Protein AF-A0A8S3K4E0-F1 (afdb_monomer_lite)

Structure (mmCIF, N/CA/C/O backbone):
data_AF-A0A8S3K4E0-F1
#
_entry.id   AF-A0A8S3K4E0-F1
#
loop_
_atom_site.group_PDB
_atom_site.id
_atom_site.type_symbol
_atom_site.label_atom_id
_atom_site.label_alt_id
_atom_site.label_comp_id
_atom_site.label_asym_id
_atom_site.label_entity_id
_atom_site.label_seq_id
_atom_site.pdbx_PDB_ins_code
_atom_site.Cartn_x
_atom_site.Cartn_y
_atom_site.Cartn_z
_atom_site.occupancy
_atom_site.B_iso_or_equiv
_atom_site.auth_seq_id
_atom_site.auth_comp_id
_atom_site.auth_asym_id
_atom_site.auth_atom_id
_atom_site.pdbx_PDB_model_num
ATOM 1 N N . MET A 1 1 ? 3.619 20.792 3.212 1.00 40.34 1 MET A N 1
ATOM 2 C CA . MET A 1 1 ? 4.873 20.096 2.850 1.00 40.34 1 MET A CA 1
ATOM 3 C C . MET A 1 1 ? 4.849 19.884 1.346 1.00 40.34 1 MET A C 1
ATOM 5 O O . MET A 1 1 ? 3.993 19.140 0.886 1.00 40.34 1 MET A O 1
ATOM 9 N N . ASP A 1 2 ? 5.724 20.551 0.594 1.00 48.03 2 ASP A N 1
ATOM 10 C CA . ASP A 1 2 ? 5.886 20.291 -0.843 1.00 48.03 2 ASP A CA 1
ATOM 11 C C . ASP A 1 2 ? 6.733 19.032 -1.032 1.00 48.03 2 ASP A C 1
ATOM 13 O O . ASP A 1 2 ? 7.947 19.041 -0.819 1.00 48.03 2 ASP A O 1
ATOM 17 N N . VAL A 1 3 ? 6.093 17.920 -1.397 1.00 54.16 3 VAL A N 1
ATOM 18 C CA . VAL A 1 3 ? 6.805 16.688 -1.754 1.00 54.16 3 VAL A CA 1
ATOM 19 C C . VAL A 1 3 ? 7.380 16.873 -3.155 1.00 54.16 3 VAL A C 1
ATOM 21 O O . VAL A 1 3 ? 6.662 16.784 -4.148 1.00 54.16 3 VAL A O 1
ATOM 24 N N . LYS A 1 4 ? 8.685 17.145 -3.242 1.00 60.12 4 LYS A N 1
ATOM 25 C CA . LYS A 1 4 ? 9.412 17.187 -4.516 1.00 60.12 4 LYS A CA 1
ATOM 26 C C . LYS A 1 4 ? 10.050 15.828 -4.793 1.00 60.12 4 LYS A C 1
ATOM 28 O O . LYS A 1 4 ? 10.871 15.350 -4.011 1.00 60.12 4 LYS A O 1
ATOM 33 N N . PHE A 1 5 ? 9.696 15.219 -5.921 1.00 64.62 5 PHE A N 1
ATOM 34 C CA . PHE A 1 5 ? 10.365 14.025 -6.438 1.00 64.62 5 PHE A CA 1
ATOM 35 C C . PHE A 1 5 ? 11.600 14.459 -7.226 1.00 64.62 5 PHE A C 1
ATOM 37 O O . PHE A 1 5 ? 11.521 14.754 -8.411 1.00 64.62 5 PHE A O 1
ATOM 44 N N . ILE A 1 6 ? 12.736 14.561 -6.538 1.00 72.38 6 ILE A N 1
ATOM 45 C CA . ILE A 1 6 ? 14.003 15.047 -7.120 1.00 72.38 6 ILE A CA 1
ATOM 46 C C . ILE A 1 6 ? 14.868 13.886 -7.652 1.00 72.38 6 ILE A C 1
ATOM 48 O O . ILE A 1 6 ? 15.978 14.097 -8.125 1.00 72.38 6 ILE A O 1
ATOM 52 N N . TYR A 1 7 ? 14.377 12.646 -7.563 1.00 74.44 7 TYR A N 1
ATOM 53 C CA . TYR A 1 7 ? 15.123 11.443 -7.926 1.00 74.44 7 TYR A CA 1
ATOM 54 C C . TYR A 1 7 ? 14.515 10.778 -9.156 1.00 74.44 7 TYR A C 1
ATOM 56 O O . TYR A 1 7 ? 13.314 10.509 -9.194 1.00 74.44 7 TYR A O 1
ATOM 64 N N . SER A 1 8 ? 15.361 10.499 -10.147 1.00 80.62 8 SER A N 1
ATOM 65 C CA . SER A 1 8 ? 14.972 9.749 -11.340 1.00 80.62 8 SER A CA 1
ATOM 66 C C . SER A 1 8 ? 14.643 8.301 -10.980 1.00 80.62 8 SER A C 1
ATOM 68 O O . SER A 1 8 ? 15.314 7.690 -10.149 1.00 80.62 8 SER A O 1
ATOM 70 N N . ILE A 1 9 ? 13.643 7.725 -11.651 1.00 80.00 9 ILE A N 1
ATOM 71 C CA . ILE A 1 9 ? 13.347 6.288 -11.554 1.00 80.00 9 ILE A CA 1
ATOM 72 C C . ILE A 1 9 ? 14.494 5.429 -12.106 1.00 80.00 9 ILE A C 1
ATOM 74 O O . ILE A 1 9 ? 14.661 4.284 -11.703 1.00 80.00 9 ILE A O 1
ATOM 78 N N . GLN A 1 10 ? 15.330 5.993 -12.984 1.00 85.12 10 GLN A N 1
ATOM 79 C CA . GLN A 1 10 ? 16.503 5.308 -13.530 1.00 85.12 10 GLN A CA 1
ATOM 80 C C . GLN A 1 10 ? 17.569 5.033 -12.458 1.00 85.12 10 GLN A C 1
ATOM 82 O O . GLN A 1 10 ? 18.336 4.090 -12.606 1.00 85.12 10 GLN A O 1
ATOM 87 N N . SER A 1 11 ? 17.592 5.805 -11.364 1.00 86.25 11 SER A N 1
ATOM 88 C CA . SER A 1 11 ? 18.509 5.605 -10.233 1.00 86.25 11 SER A CA 1
ATOM 89 C C . SER A 1 11 ? 17.858 4.876 -9.055 1.00 86.25 11 SER A C 1
ATOM 91 O O . SER A 1 11 ? 18.268 5.053 -7.910 1.00 86.25 11 SER A O 1
ATOM 93 N N . ILE A 1 12 ? 16.835 4.046 -9.304 1.00 82.94 12 ILE A N 1
ATOM 94 C CA . ILE A 1 12 ? 16.102 3.329 -8.244 1.00 82.94 12 ILE A CA 1
ATOM 95 C C . ILE A 1 12 ? 17.007 2.469 -7.350 1.00 82.94 12 ILE A C 1
ATOM 97 O O . ILE A 1 12 ? 16.709 2.289 -6.173 1.00 82.94 12 ILE A O 1
ATOM 101 N N . GLN A 1 13 ? 18.132 1.980 -7.877 1.00 85.19 13 GLN A N 1
ATOM 102 C CA . GLN A 1 13 ? 19.111 1.202 -7.111 1.00 85.19 13 GLN A CA 1
ATOM 103 C C . GLN A 1 13 ? 19.777 2.026 -5.994 1.00 85.19 13 GLN A C 1
ATOM 105 O O . GLN A 1 13 ? 20.139 1.473 -4.959 1.00 85.19 13 GLN A O 1
ATOM 110 N N . ASP A 1 14 ? 19.849 3.349 -6.151 1.00 87.19 14 ASP A N 1
ATOM 111 C CA . ASP A 1 14 ? 20.428 4.276 -5.171 1.00 87.19 14 ASP A CA 1
ATOM 112 C C . ASP A 1 14 ? 19.379 4.827 -4.188 1.00 87.19 14 ASP A C 1
ATOM 114 O O . ASP A 1 14 ? 19.669 5.648 -3.303 1.00 87.19 14 ASP A O 1
ATOM 118 N N . TRP A 1 15 ? 18.113 4.427 -4.338 1.00 82.88 15 TRP A N 1
ATOM 119 C CA . TRP A 1 15 ? 17.035 4.966 -3.528 1.00 82.88 15 TRP A CA 1
ATOM 120 C C . TRP A 1 15 ? 17.092 4.433 -2.098 1.00 82.88 15 TRP A C 1
ATOM 122 O O . TRP A 1 15 ? 16.814 3.273 -1.808 1.00 82.88 15 TRP A O 1
ATOM 132 N N . LYS A 1 16 ? 17.321 5.343 -1.147 1.00 83.88 16 LYS A N 1
ATOM 133 C CA . LYS A 1 16 ? 17.021 5.087 0.272 1.00 83.88 16 LYS A CA 1
ATOM 134 C C . LYS A 1 16 ? 15.545 4.708 0.462 1.00 83.88 16 LYS A C 1
ATOM 136 O O . LYS A 1 16 ? 14.675 5.221 -0.244 1.00 83.88 16 LYS A O 1
ATOM 141 N N . ALA A 1 17 ? 15.250 3.929 1.506 1.00 76.75 17 ALA A N 1
ATOM 142 C CA . ALA A 1 17 ? 13.902 3.445 1.836 1.00 76.75 17 ALA A CA 1
ATOM 143 C C . ALA A 1 17 ? 12.811 4.537 1.822 1.00 76.75 17 ALA A C 1
ATOM 145 O O . ALA A 1 17 ? 11.695 4.301 1.364 1.00 76.75 17 ALA A O 1
ATOM 146 N N . LYS A 1 18 ? 13.136 5.766 2.254 1.00 79.69 18 LYS A N 1
ATOM 147 C CA . LYS A 1 18 ? 12.202 6.905 2.211 1.00 79.69 18 LYS A CA 1
ATOM 148 C C . LYS A 1 18 ? 11.753 7.275 0.789 1.00 79.69 18 LYS A C 1
ATOM 150 O O . LYS A 1 18 ? 10.595 7.627 0.601 1.00 79.69 18 LYS A O 1
ATOM 155 N N . HIS A 1 19 ? 12.644 7.191 -0.202 1.00 80.38 19 HIS A N 1
ATOM 156 C CA . HIS A 1 19 ? 12.336 7.536 -1.593 1.00 80.38 19 HIS A CA 1
ATOM 157 C C . HIS A 1 19 ? 11.438 6.469 -2.217 1.00 80.38 19 HIS A C 1
ATOM 159 O O . HIS A 1 19 ? 10.412 6.804 -2.802 1.00 80.38 19 HIS A O 1
ATOM 165 N N . VAL A 1 20 ? 11.764 5.192 -1.979 1.00 79.62 20 VAL A N 1
ATOM 166 C CA . VAL A 1 20 ? 10.935 4.048 -2.387 1.00 79.62 20 VAL A CA 1
ATOM 167 C C . VAL A 1 20 ? 9.529 4.173 -1.800 1.00 79.62 20 VAL A C 1
ATOM 169 O O . VAL A 1 20 ? 8.541 4.055 -2.519 1.00 79.62 20 VAL A O 1
ATOM 172 N N . ARG A 1 21 ? 9.420 4.500 -0.507 1.00 78.06 21 ARG A N 1
ATOM 173 C CA . ARG A 1 21 ? 8.128 4.677 0.164 1.00 78.06 21 ARG A CA 1
ATOM 174 C C . ARG A 1 21 ? 7.311 5.822 -0.437 1.00 78.06 21 ARG A C 1
ATOM 176 O O . ARG A 1 21 ? 6.125 5.644 -0.697 1.00 78.06 21 ARG A O 1
ATOM 183 N N . LEU A 1 22 ? 7.929 6.980 -0.682 1.00 79.06 22 LEU A N 1
ATOM 184 C CA . LEU A 1 22 ? 7.249 8.115 -1.312 1.00 79.06 22 LEU A CA 1
ATOM 185 C C . LEU A 1 22 ? 6.762 7.767 -2.720 1.00 79.06 22 LEU A C 1
ATOM 187 O O . LEU A 1 22 ? 5.616 8.076 -3.043 1.00 79.06 22 LEU A O 1
ATOM 191 N N . PHE A 1 23 ? 7.591 7.089 -3.516 1.00 83.44 23 PHE A N 1
ATOM 192 C CA . PHE A 1 23 ? 7.216 6.617 -4.844 1.00 83.44 23 PHE A CA 1
ATOM 193 C C . PHE A 1 23 ? 6.021 5.661 -4.787 1.00 83.44 23 PHE A C 1
ATOM 195 O O . PHE A 1 23 ? 5.013 5.925 -5.437 1.00 83.44 23 PHE A O 1
ATOM 202 N N . ILE A 1 24 ? 6.088 4.608 -3.965 1.00 82.19 24 ILE A N 1
ATOM 203 C CA . ILE A 1 24 ? 5.010 3.616 -3.828 1.00 82.19 24 ILE A CA 1
ATOM 204 C C . ILE A 1 24 ? 3.689 4.288 -3.435 1.00 82.19 24 ILE A C 1
ATOM 206 O O . ILE A 1 24 ? 2.648 4.003 -4.020 1.00 82.19 24 ILE A O 1
ATOM 210 N N . LEU A 1 25 ? 3.724 5.206 -2.468 1.00 79.81 25 LEU A N 1
ATOM 211 C CA . LEU A 1 25 ? 2.507 5.799 -1.914 1.00 79.81 25 LEU A CA 1
ATOM 212 C C . LEU A 1 25 ? 1.873 6.882 -2.796 1.00 79.81 25 LEU A C 1
ATOM 214 O O . LEU A 1 25 ? 0.665 7.082 -2.704 1.00 79.81 25 LEU A O 1
ATOM 218 N N . HIS A 1 26 ? 2.655 7.587 -3.620 1.00 78.94 26 HIS A N 1
ATOM 219 C CA . HIS A 1 26 ? 2.168 8.773 -4.342 1.00 78.94 26 HIS A CA 1
ATOM 220 C C . HIS A 1 26 ? 2.194 8.634 -5.864 1.00 78.94 26 HIS A C 1
ATOM 222 O O . HIS A 1 26 ? 1.382 9.264 -6.536 1.00 78.94 26 HIS A O 1
ATOM 228 N N . LEU A 1 27 ? 3.117 7.841 -6.413 1.00 82.56 27 LEU A N 1
ATOM 229 C CA . LEU A 1 27 ? 3.333 7.731 -7.859 1.00 82.56 27 LEU A CA 1
ATOM 230 C C . LEU A 1 27 ? 3.039 6.332 -8.394 1.00 82.56 27 LEU A C 1
ATOM 232 O O . LEU A 1 27 ? 2.547 6.203 -9.509 1.00 82.56 27 LEU A O 1
ATOM 236 N N . ALA A 1 28 ? 3.292 5.281 -7.614 1.00 84.94 28 ALA A N 1
ATOM 237 C CA . ALA A 1 28 ? 3.110 3.922 -8.106 1.00 84.94 28 ALA A CA 1
ATOM 238 C C . ALA A 1 28 ? 1.636 3.594 -8.352 1.00 84.94 28 ALA A C 1
ATOM 240 O O . ALA A 1 28 ? 1.336 2.953 -9.345 1.00 84.94 28 ALA A O 1
ATOM 241 N N . LEU A 1 29 ? 0.702 4.058 -7.515 1.00 85.25 29 LEU A N 1
ATOM 242 C CA . LEU A 1 29 ? -0.725 3.770 -7.701 1.00 85.25 29 LEU A CA 1
ATOM 243 C C . LEU A 1 29 ? -1.283 4.224 -9.071 1.00 85.25 29 LEU A C 1
ATOM 245 O O . LEU A 1 29 ? -1.838 3.374 -9.767 1.00 85.25 29 LEU A O 1
ATOM 249 N N . PRO A 1 30 ? -1.132 5.494 -9.509 1.00 86.50 30 PRO A N 1
ATOM 250 C CA . PRO A 1 30 ? -1.640 5.931 -10.814 1.00 86.50 30 PRO A CA 1
ATOM 251 C C . PRO A 1 30 ? -0.935 5.274 -12.009 1.00 86.50 30 PRO A C 1
ATOM 253 O O . PRO A 1 30 ? -1.528 5.188 -13.080 1.00 86.50 30 PRO A O 1
ATOM 256 N N . ILE A 1 31 ? 0.299 4.789 -11.838 1.00 87.25 31 ILE A N 1
ATOM 257 C CA . ILE A 1 31 ? 1.017 4.035 -12.876 1.00 87.25 31 ILE A CA 1
ATOM 258 C C . ILE A 1 31 ? 0.497 2.593 -12.921 1.00 87.25 31 ILE A C 1
ATOM 260 O O . ILE A 1 31 ? 0.080 2.091 -13.960 1.00 87.25 31 ILE A O 1
ATOM 264 N N . LEU A 1 32 ? 0.484 1.921 -11.771 1.00 85.75 32 LEU A N 1
ATOM 265 C CA . LEU A 1 32 ? 0.177 0.501 -11.656 1.00 85.75 32 LEU A CA 1
ATOM 266 C C . LEU A 1 32 ? -1.301 0.187 -11.898 1.00 85.75 32 LEU A C 1
ATOM 268 O O . LEU A 1 32 ? -1.604 -0.913 -12.347 1.00 85.75 32 LEU A O 1
ATOM 272 N N . VAL A 1 33 ? -2.226 1.123 -11.655 1.00 88.56 33 VAL A N 1
ATOM 273 C CA . VAL A 1 33 ? -3.665 0.895 -11.891 1.00 88.56 33 VAL A CA 1
ATOM 274 C C . VAL A 1 33 ? -3.976 0.532 -13.348 1.00 88.56 33 VAL A C 1
ATOM 276 O O . VAL A 1 33 ? -4.940 -0.183 -13.596 1.00 88.56 33 VAL A O 1
ATOM 279 N N . GLN A 1 34 ? -3.146 0.972 -14.299 1.00 89.44 34 GLN A N 1
ATOM 280 C CA . GLN A 1 34 ? -3.308 0.666 -15.724 1.00 89.44 34 GLN A CA 1
ATOM 281 C C . GLN A 1 34 ? -2.786 -0.727 -16.105 1.00 89.44 34 GLN A C 1
ATOM 283 O O . GLN A 1 34 ? -3.106 -1.236 -17.176 1.00 89.44 34 GLN A O 1
ATOM 288 N N . HIS A 1 35 ? -1.977 -1.338 -15.240 1.00 91.38 35 HIS A N 1
ATOM 289 C CA . HIS A 1 35 ? -1.265 -2.585 -15.521 1.00 91.38 35 HIS A CA 1
ATOM 290 C C . HIS A 1 35 ? -1.657 -3.732 -14.583 1.00 91.38 35 HIS A C 1
ATOM 292 O O . HIS A 1 35 ? -1.340 -4.886 -14.861 1.00 91.38 35 HIS A O 1
ATOM 298 N N . LEU A 1 36 ? -2.329 -3.433 -13.471 1.00 87.56 36 LEU A N 1
ATOM 299 C CA . LEU A 1 36 ? -2.758 -4.418 -12.487 1.00 87.56 36 LEU A CA 1
ATOM 300 C C . LEU A 1 36 ? -4.231 -4.796 -12.675 1.00 87.56 36 LEU A C 1
ATOM 302 O O . LEU A 1 36 ? -5.052 -3.930 -12.987 1.00 87.56 36 LEU A O 1
ATOM 306 N N . PRO A 1 37 ? -4.609 -6.056 -12.390 1.00 93.50 37 PRO A N 1
ATOM 307 C CA . PRO A 1 37 ? -6.015 -6.419 -12.325 1.00 93.50 37 PRO A CA 1
ATOM 308 C C . PRO A 1 37 ? -6.736 -5.598 -11.252 1.00 93.50 37 PRO A C 1
ATOM 310 O O . PRO A 1 37 ? -6.157 -5.259 -10.216 1.00 93.50 37 PRO A O 1
ATOM 313 N N . VAL A 1 38 ? -8.026 -5.341 -11.480 1.00 92.75 38 VAL A N 1
ATOM 314 C CA . VAL A 1 38 ? -8.865 -4.468 -10.638 1.00 92.75 38 VAL A CA 1
ATOM 315 C C . VAL A 1 38 ? -8.799 -4.840 -9.155 1.00 92.75 38 VAL A C 1
ATOM 317 O O . VAL A 1 38 ? -8.753 -3.958 -8.301 1.00 92.75 38 VAL A O 1
ATOM 320 N N . LEU A 1 39 ? -8.750 -6.135 -8.827 1.00 92.75 39 LEU A N 1
ATOM 321 C CA . LEU A 1 39 ? -8.655 -6.593 -7.440 1.00 92.75 39 LEU A CA 1
ATOM 322 C C . LEU A 1 39 ? -7.355 -6.125 -6.763 1.00 92.75 39 LEU A C 1
ATOM 324 O O . LEU A 1 39 ? -7.394 -5.579 -5.662 1.00 92.75 39 LEU A O 1
ATOM 328 N N . TYR A 1 40 ? -6.215 -6.281 -7.440 1.00 90.50 40 TYR A N 1
ATOM 329 C CA . TYR A 1 40 ? -4.906 -5.884 -6.918 1.00 90.50 40 TYR A CA 1
ATOM 330 C C . TYR A 1 40 ? -4.789 -4.367 -6.796 1.00 90.50 40 TYR A C 1
ATOM 332 O O . TYR A 1 40 ? -4.310 -3.873 -5.776 1.00 90.50 40 TYR A O 1
ATOM 340 N N . SER A 1 41 ? -5.248 -3.622 -7.805 1.00 91.75 41 SER A N 1
ATOM 341 C CA . SER A 1 41 ? -5.204 -2.159 -7.777 1.00 91.75 41 SER A CA 1
ATOM 342 C C . SER A 1 41 ? -6.145 -1.567 -6.724 1.00 91.75 41 SER A C 1
ATOM 344 O O . SER A 1 41 ? -5.756 -0.628 -6.030 1.00 91.75 41 SER A O 1
ATOM 346 N N . SER A 1 42 ? -7.330 -2.152 -6.524 1.00 92.38 42 SER A N 1
ATOM 347 C CA . SER A 1 42 ? -8.259 -1.746 -5.457 1.00 92.38 42 SER A CA 1
ATOM 348 C C . SER A 1 42 ? -7.691 -2.032 -4.069 1.00 92.38 42 SER A C 1
ATOM 350 O O . SER A 1 42 ? -7.769 -1.203 -3.167 1.00 92.38 42 SER A O 1
ATOM 352 N N . HIS A 1 43 ? -7.077 -3.197 -3.882 1.00 91.75 43 HIS A N 1
ATOM 353 C CA . HIS A 1 43 ? -6.493 -3.547 -2.594 1.00 91.75 43 HIS A CA 1
ATOM 354 C C . HIS A 1 43 ? -5.240 -2.704 -2.281 1.00 91.75 43 HIS A C 1
ATOM 356 O O . HIS A 1 43 ? -5.030 -2.278 -1.142 1.00 91.75 43 HIS A O 1
ATOM 362 N N . PHE A 1 44 ? -4.445 -2.381 -3.307 1.00 90.12 44 PHE A N 1
ATOM 363 C CA . PHE A 1 44 ? -3.299 -1.481 -3.192 1.00 90.12 44 PHE A CA 1
ATOM 364 C C . PHE A 1 44 ? -3.714 -0.023 -2.936 1.00 90.12 44 PHE A C 1
ATOM 366 O O . PHE A 1 44 ? -3.077 0.658 -2.133 1.00 90.12 44 PHE A O 1
ATOM 373 N N . SER A 1 45 ? -4.809 0.458 -3.534 1.00 91.62 45 SER A N 1
ATOM 374 C CA . SER A 1 45 ? -5.305 1.815 -3.275 1.00 91.62 45 SER A CA 1
ATOM 375 C C . SER A 1 45 ? -5.738 1.995 -1.817 1.00 91.62 45 SER A C 1
ATOM 377 O O . SER A 1 45 ? -5.395 3.007 -1.204 1.00 91.62 45 SER A O 1
ATOM 379 N N . ILE A 1 46 ? -6.382 0.983 -1.224 1.00 92.62 46 ILE A N 1
ATOM 380 C CA . ILE A 1 46 ? -6.720 0.952 0.207 1.00 92.62 46 ILE A CA 1
ATOM 381 C C . ILE A 1 46 ? -5.460 1.086 1.067 1.00 92.62 46 ILE A C 1
ATOM 383 O O . ILE A 1 46 ? -5.450 1.868 2.019 1.00 92.62 46 ILE A O 1
ATOM 387 N N . TYR A 1 47 ? -4.382 0.384 0.708 1.00 89.12 47 TYR A N 1
ATOM 388 C CA . TYR A 1 47 ? -3.093 0.511 1.389 1.00 89.12 47 TYR A CA 1
ATOM 389 C C . TYR A 1 47 ? -2.498 1.921 1.274 1.00 89.12 47 TYR A C 1
ATOM 391 O O . TYR A 1 47 ? -2.085 2.512 2.270 1.00 89.12 47 TYR A O 1
ATOM 399 N N . CYS A 1 48 ? -2.493 2.519 0.083 1.00 88.88 48 CYS A N 1
ATOM 400 C CA . CYS A 1 48 ? -2.012 3.893 -0.084 1.00 88.88 48 CYS A CA 1
ATOM 401 C C . CYS A 1 48 ? -2.830 4.891 0.757 1.00 88.88 48 CYS A C 1
ATOM 403 O O . CYS A 1 48 ? -2.256 5.773 1.403 1.00 88.88 48 CYS A O 1
ATOM 405 N N . ILE A 1 49 ? -4.159 4.730 0.790 1.00 90.19 49 ILE A N 1
ATOM 406 C CA . ILE A 1 49 ? -5.067 5.579 1.572 1.00 90.19 49 ILE A CA 1
ATOM 407 C C . ILE A 1 49 ? -4.804 5.415 3.071 1.00 90.19 49 ILE A C 1
ATOM 409 O O . ILE A 1 49 ? -4.602 6.421 3.751 1.00 90.19 49 ILE A O 1
ATOM 413 N N . LEU A 1 50 ? -4.756 4.181 3.592 1.00 90.06 50 LEU A N 1
ATOM 414 C CA . LEU A 1 50 ? -4.569 3.953 5.031 1.00 90.06 50 LEU A CA 1
ATOM 415 C C . LEU A 1 50 ? -3.234 4.528 5.519 1.00 90.06 50 LEU A C 1
ATOM 417 O O . LEU A 1 50 ? -3.189 5.180 6.560 1.00 90.06 50 LEU A O 1
ATOM 421 N N . VAL A 1 51 ? -2.155 4.358 4.744 1.00 84.69 51 VAL A N 1
ATOM 422 C CA . VAL A 1 51 ? -0.832 4.878 5.114 1.00 84.69 51 VAL A CA 1
ATOM 423 C C . VAL A 1 51 ? -0.831 6.407 5.106 1.00 84.69 51 VAL A C 1
ATOM 425 O O . VAL A 1 51 ? -0.263 7.018 6.011 1.00 84.69 51 VAL A O 1
ATOM 428 N N . LYS A 1 52 ? -1.500 7.040 4.134 1.00 85.19 52 LYS A N 1
ATOM 429 C CA . LYS A 1 52 ? -1.656 8.500 4.094 1.00 85.19 52 LYS A CA 1
ATOM 430 C C . LYS A 1 52 ? -2.421 9.021 5.314 1.00 85.19 52 LYS A C 1
ATOM 432 O O . LYS A 1 52 ? -1.970 9.985 5.930 1.00 85.19 52 LYS A O 1
ATOM 437 N N . LEU A 1 53 ? -3.533 8.375 5.668 1.00 88.88 53 LEU A N 1
ATOM 438 C CA . LEU A 1 53 ? -4.351 8.761 6.819 1.00 88.88 53 LEU A CA 1
ATOM 439 C C . LEU A 1 53 ? -3.589 8.599 8.142 1.00 88.88 53 LEU A C 1
ATOM 441 O O . LEU A 1 53 ? -3.685 9.472 8.995 1.00 88.88 53 LEU A O 1
ATOM 445 N N . PHE A 1 54 ? -2.774 7.549 8.305 1.00 83.62 54 PHE A N 1
ATOM 446 C CA . PHE A 1 54 ? -1.940 7.409 9.506 1.00 83.62 54 PHE A CA 1
ATOM 447 C C . PHE A 1 54 ? -0.800 8.422 9.585 1.00 83.62 54 PHE A C 1
ATOM 449 O O . PHE A 1 54 ? -0.419 8.823 10.681 1.00 83.62 54 PHE A O 1
ATOM 456 N N . HIS A 1 55 ? -0.243 8.839 8.448 1.00 81.69 55 HIS A N 1
ATOM 457 C CA . HIS A 1 55 ? 0.867 9.789 8.438 1.00 81.69 55 HIS A CA 1
ATOM 458 C C . HIS A 1 55 ? 0.443 11.245 8.627 1.00 81.69 55 HIS A C 1
ATOM 460 O O . HIS A 1 55 ? 1.222 12.033 9.161 1.00 81.69 55 HIS A O 1
ATOM 466 N N . CYS A 1 56 ? -0.736 11.628 8.140 1.00 83.81 56 CYS A N 1
ATOM 467 C CA . CYS A 1 56 ? -1.203 13.010 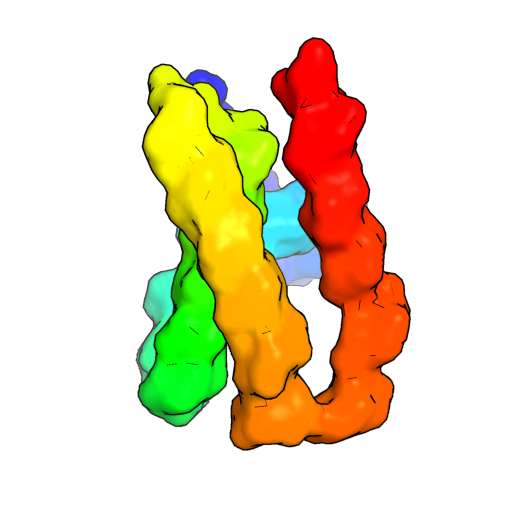8.203 1.00 83.81 56 CYS A CA 1
ATOM 468 C C . CYS A 1 56 ? -2.730 13.063 8.376 1.00 83.81 56 CYS A C 1
ATOM 470 O O . CYS A 1 56 ? -3.427 13.509 7.459 1.00 83.81 56 CYS A O 1
ATOM 472 N N . PRO A 1 57 ? -3.258 12.590 9.521 1.00 88.88 57 PRO A N 1
ATOM 473 C CA . PRO A 1 57 ? -4.676 12.714 9.816 1.00 88.88 57 PRO A CA 1
ATOM 474 C C . PRO A 1 57 ? -5.021 14.182 10.075 1.00 88.88 57 PRO A C 1
ATOM 476 O O . PRO A 1 57 ? -4.312 14.893 10.790 1.00 88.88 57 PRO A O 1
ATOM 479 N N . LYS A 1 58 ? -6.130 14.638 9.505 1.00 90.44 58 LYS A N 1
ATOM 480 C CA . LYS A 1 58 ? -6.711 15.964 9.738 1.00 90.44 58 LYS A CA 1
ATOM 481 C C . LYS A 1 58 ? -7.781 15.938 10.822 1.00 90.44 58 LYS A C 1
ATOM 483 O O . LYS A 1 58 ? -8.040 16.965 11.441 1.00 90.44 58 LYS A O 1
ATOM 488 N N . THR A 1 59 ? -8.414 14.786 11.032 1.00 92.81 59 THR A N 1
ATOM 489 C CA . THR A 1 59 ? -9.508 14.597 11.992 1.00 92.81 59 THR A CA 1
ATOM 490 C C . THR A 1 59 ? -9.370 13.266 12.728 1.00 92.81 59 THR A C 1
ATOM 492 O O . THR A 1 59 ? -8.662 12.359 12.288 1.00 92.81 59 THR A O 1
ATOM 495 N N . LEU A 1 60 ? -10.069 13.126 13.858 1.00 90.75 60 LEU A N 1
ATOM 496 C CA . LEU A 1 60 ? -10.154 11.848 14.573 1.00 90.75 60 LEU A CA 1
ATOM 497 C C . LEU A 1 60 ? -10.893 10.783 13.747 1.00 90.75 60 LEU A C 1
ATOM 499 O O . LEU A 1 60 ? -10.493 9.620 13.758 1.00 90.75 60 LEU A O 1
ATOM 503 N N . ASP A 1 61 ? -11.893 11.188 12.963 1.00 94.31 61 ASP A N 1
ATOM 504 C CA . ASP A 1 61 ? -12.631 10.287 12.071 1.00 94.31 61 ASP A CA 1
ATOM 505 C C . ASP A 1 61 ? -11.724 9.662 11.003 1.00 94.31 61 ASP A C 1
ATOM 507 O O . ASP A 1 61 ? -11.870 8.486 10.670 1.00 94.31 61 ASP A O 1
ATOM 511 N N . GLU A 1 62 ? -10.745 10.416 10.492 1.00 91.88 62 GLU A N 1
ATOM 512 C CA . GLU A 1 62 ? -9.738 9.898 9.561 1.00 91.88 62 GLU A CA 1
ATOM 513 C C . GLU A 1 62 ? -8.853 8.821 10.207 1.00 91.88 62 GLU A C 1
ATOM 515 O O . GLU A 1 62 ? -8.510 7.832 9.553 1.00 91.88 62 GLU A O 1
ATOM 520 N N . ILE A 1 63 ? -8.533 8.960 11.497 1.00 89.25 63 ILE A N 1
ATOM 521 C CA . ILE A 1 63 ? -7.788 7.943 12.254 1.00 89.25 63 ILE A CA 1
ATOM 522 C C . ILE A 1 63 ? -8.628 6.671 12.397 1.00 89.25 63 ILE A C 1
ATOM 524 O O . ILE A 1 63 ? -8.119 5.562 12.209 1.00 89.25 63 ILE A O 1
ATOM 528 N N . ASP A 1 64 ? -9.914 6.804 12.714 1.00 92.75 64 ASP A N 1
ATOM 529 C CA . ASP A 1 64 ? -10.796 5.649 12.877 1.00 92.75 64 ASP A CA 1
ATOM 530 C C . ASP A 1 64 ? -11.126 4.975 11.539 1.00 92.75 64 ASP A C 1
ATOM 532 O O . ASP A 1 64 ? -11.212 3.745 11.472 1.00 92.75 64 ASP A O 1
ATOM 536 N N . LEU A 1 65 ? -11.212 5.742 10.450 1.00 93.06 65 LEU A N 1
ATOM 537 C CA . LEU A 1 65 ? -11.254 5.199 9.096 1.00 93.06 65 LEU A CA 1
ATOM 538 C C . LEU A 1 65 ? -9.977 4.409 8.784 1.00 93.06 65 LEU A C 1
ATOM 540 O O . LEU A 1 65 ? -10.069 3.265 8.341 1.00 93.06 65 LEU A O 1
ATOM 544 N N . ALA A 1 66 ? -8.795 4.963 9.064 1.00 90.50 66 ALA A N 1
ATOM 545 C CA . ALA A 1 66 ? -7.525 4.279 8.828 1.00 90.50 66 ALA A CA 1
ATOM 546 C C . ALA A 1 66 ? -7.429 2.945 9.589 1.00 90.50 66 ALA A C 1
ATOM 548 O O . ALA A 1 66 ? -6.999 1.943 9.015 1.00 90.50 66 ALA A O 1
ATOM 549 N N . LYS A 1 67 ? -7.911 2.894 10.841 1.00 88.00 67 LYS A N 1
ATOM 550 C CA . LYS A 1 67 ? -8.018 1.651 11.632 1.00 88.00 67 LYS A CA 1
ATOM 551 C C . LYS A 1 67 ? -8.935 0.609 10.985 1.00 88.00 67 LYS A C 1
ATOM 553 O O . LYS A 1 67 ? -8.613 -0.579 10.979 1.00 88.00 67 LYS A O 1
ATOM 558 N N . LYS A 1 68 ? -10.072 1.032 10.428 1.00 92.88 68 LYS A N 1
ATOM 559 C CA . LYS A 1 68 ? -10.978 0.125 9.704 1.00 92.88 68 LYS A CA 1
ATOM 560 C C . LYS A 1 68 ? -10.322 -0.400 8.428 1.00 92.88 68 LYS A C 1
ATOM 562 O O . LYS A 1 68 ? -10.386 -1.596 8.161 1.00 92.88 68 LYS A O 1
ATOM 567 N N . LEU A 1 69 ? -9.646 0.474 7.679 1.00 92.56 69 LEU A N 1
ATOM 568 C CA . LEU A 1 69 ? -8.970 0.114 6.433 1.00 92.56 69 LEU A CA 1
ATOM 569 C C . LEU A 1 69 ? -7.805 -0.854 6.658 1.00 92.56 69 LEU A C 1
ATOM 571 O O . LEU A 1 69 ? -7.681 -1.811 5.901 1.00 92.56 69 LEU A O 1
ATOM 575 N N . ILE A 1 70 ? -6.984 -0.658 7.697 1.00 89.19 70 ILE A N 1
ATOM 576 C CA . ILE A 1 70 ? -5.901 -1.605 8.006 1.00 89.19 70 ILE A CA 1
ATOM 577 C C . ILE A 1 70 ? -6.444 -2.968 8.422 1.00 89.19 70 ILE A C 1
ATOM 579 O O . ILE A 1 70 ? -5.922 -3.983 7.973 1.00 89.19 70 ILE A O 1
ATOM 583 N N . HIS A 1 71 ? -7.521 -3.012 9.209 1.00 89.00 71 HIS A N 1
ATOM 584 C CA . HIS A 1 71 ? -8.135 -4.281 9.583 1.00 89.00 71 HIS A CA 1
ATOM 585 C C . HIS A 1 71 ? -8.705 -5.010 8.362 1.00 89.00 71 HIS A C 1
ATOM 587 O O . HIS A 1 71 ? -8.410 -6.185 8.156 1.00 89.00 71 HIS A O 1
ATOM 593 N N . PHE A 1 72 ? -9.441 -4.290 7.512 1.00 90.69 72 PHE A N 1
ATOM 594 C CA . PHE A 1 72 ? -9.951 -4.814 6.248 1.00 90.69 72 PHE A CA 1
ATOM 595 C C . PHE A 1 72 ? -8.822 -5.350 5.355 1.00 90.69 72 PHE A C 1
ATOM 597 O O . PHE A 1 72 ? -8.911 -6.472 4.856 1.00 90.69 72 PHE A O 1
ATOM 604 N N . HIS A 1 73 ? -7.745 -4.578 5.190 1.00 89.75 73 HIS A N 1
ATOM 605 C CA . HIS A 1 73 ? -6.599 -4.963 4.371 1.00 89.75 73 HIS A CA 1
ATOM 606 C C . HIS A 1 73 ? -5.928 -6.232 4.916 1.00 89.75 73 HIS A C 1
ATOM 608 O O . HIS A 1 73 ? -5.727 -7.179 4.167 1.00 89.75 73 HIS A O 1
ATOM 614 N N . CYS A 1 74 ? -5.671 -6.318 6.227 1.00 85.69 74 CYS A N 1
ATOM 615 C CA . CYS A 1 74 ? -5.126 -7.531 6.849 1.00 85.69 74 CYS A CA 1
ATOM 616 C C . CYS A 1 74 ? -6.043 -8.755 6.684 1.00 85.69 74 CYS A C 1
ATOM 618 O O . CYS A 1 74 ? -5.560 -9.858 6.478 1.00 85.69 74 CYS A O 1
ATOM 620 N N . GLN A 1 75 ? -7.364 -8.591 6.788 1.00 87.50 75 GLN A N 1
ATOM 621 C CA . GLN A 1 75 ? -8.310 -9.711 6.674 1.00 87.50 75 GL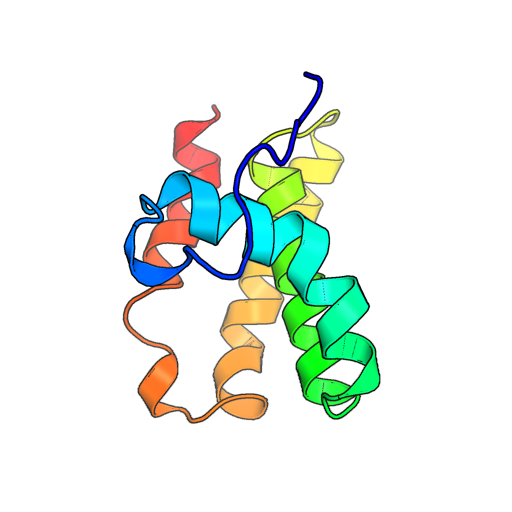N A CA 1
ATOM 622 C C . GLN A 1 75 ? -8.475 -10.238 5.246 1.00 87.50 75 GLN A C 1
ATOM 624 O O . GLN A 1 75 ? -8.926 -11.370 5.044 1.00 87.50 75 GLN A O 1
ATOM 629 N N . THR A 1 76 ? -8.205 -9.395 4.253 1.00 89.25 76 THR A N 1
ATOM 630 C CA . THR A 1 76 ? -8.447 -9.705 2.840 1.00 89.25 76 THR A CA 1
ATOM 631 C C . THR A 1 76 ? -7.164 -9.937 2.055 1.00 89.25 76 THR A C 1
ATOM 633 O O . THR A 1 76 ? -7.227 -10.497 0.963 1.00 89.25 76 THR A O 1
ATOM 636 N N . SER A 1 77 ? -6.007 -9.608 2.623 1.00 86.75 77 SER A N 1
ATOM 637 C CA . SER A 1 77 ? -4.719 -9.682 1.943 1.00 86.75 77 SER A CA 1
ATOM 638 C C . SER A 1 77 ? -4.369 -11.110 1.484 1.00 86.75 77 SER A C 1
ATOM 640 O O . SER A 1 77 ? -4.017 -11.273 0.322 1.00 86.75 77 SER A O 1
ATOM 642 N N . SER A 1 78 ? -4.607 -12.162 2.274 1.00 85.56 78 SER A N 1
ATOM 643 C CA . SER A 1 78 ? -4.419 -13.576 1.868 1.00 85.56 78 SER A CA 1
ATOM 644 C C . SER A 1 78 ? -5.358 -14.048 0.758 1.00 85.56 78 SER A C 1
ATOM 646 O O . SER A 1 78 ? -5.110 -15.075 0.128 1.00 85.56 78 SER A O 1
ATOM 648 N N . LYS A 1 79 ? -6.455 -13.322 0.522 1.00 88.19 79 LYS A N 1
ATOM 649 C CA . LYS A 1 79 ? -7.398 -13.598 -0.571 1.00 88.19 79 LYS A CA 1
ATOM 650 C C . LYS A 1 79 ? -7.008 -12.876 -1.859 1.00 88.19 79 LYS A C 1
ATOM 652 O O . LYS A 1 79 ? -7.498 -13.239 -2.924 1.00 88.19 79 LYS A O 1
ATOM 657 N N . VAL A 1 80 ? -6.182 -11.834 -1.757 1.00 88.25 80 VAL A N 1
ATOM 658 C CA . VAL A 1 80 ? -5.751 -10.998 -2.886 1.00 88.25 80 VAL A CA 1
ATOM 659 C C . VAL A 1 80 ? -4.327 -11.343 -3.321 1.00 88.25 80 VAL A C 1
ATOM 661 O O . VAL A 1 80 ? -4.046 -11.434 -4.514 1.00 88.25 80 VAL A O 1
ATOM 664 N N . TYR A 1 81 ? -3.426 -11.543 -2.367 1.00 84.00 81 TYR A N 1
ATOM 665 C CA . TYR A 1 81 ? -2.02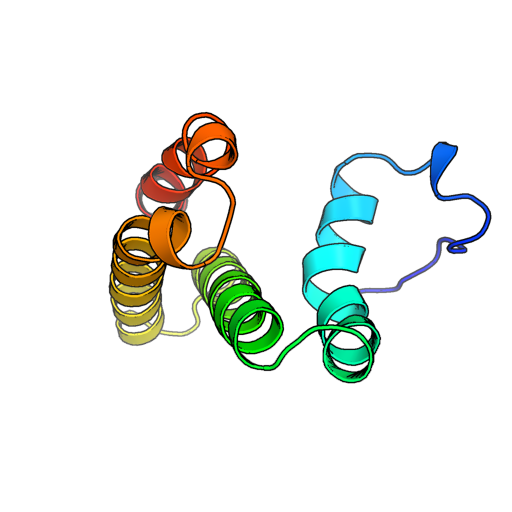1 -11.869 -2.581 1.00 84.00 81 TYR A CA 1
ATOM 666 C C . TYR A 1 81 ? -1.730 -13.322 -2.208 1.00 84.00 81 TYR A C 1
ATOM 668 O O . TYR A 1 81 ? -2.554 -14.003 -1.601 1.00 84.00 81 TYR A O 1
ATOM 676 N N . ASP A 1 82 ? -0.532 -13.793 -2.555 1.00 77.25 82 ASP A N 1
ATOM 677 C CA . ASP A 1 82 ? -0.068 -15.099 -2.098 1.00 77.25 82 ASP A CA 1
ATOM 678 C C . ASP A 1 82 ? -0.051 -15.129 -0.551 1.00 77.25 82 ASP A C 1
ATOM 680 O O . ASP A 1 82 ? 0.551 -14.238 0.061 1.00 77.25 82 ASP A O 1
ATOM 684 N N . PRO A 1 83 ? -0.666 -16.136 0.098 1.00 66.06 83 PRO A N 1
ATOM 685 C CA . PRO A 1 83 ? -0.721 -16.248 1.558 1.00 66.06 83 PRO A CA 1
ATOM 686 C C . PRO A 1 83 ? 0.651 -16.208 2.247 1.00 66.06 83 PRO A C 1
ATOM 688 O O . PRO A 1 83 ? 0.750 -15.867 3.424 1.00 66.06 83 PRO A O 1
ATOM 691 N N . LYS A 1 84 ? 1.732 -16.534 1.528 1.00 63.88 84 LYS A N 1
ATOM 692 C CA . LYS A 1 84 ? 3.105 -16.506 2.051 1.00 63.88 84 LYS A CA 1
ATOM 693 C C . LYS A 1 84 ? 3.676 -15.090 2.188 1.00 63.88 84 LYS A C 1
ATOM 695 O O . LYS A 1 84 ? 4.678 -14.917 2.878 1.00 63.88 84 LYS A O 1
ATOM 700 N N . ILE A 1 85 ? 3.067 -14.083 1.557 1.00 61.38 85 ILE A N 1
ATOM 701 C CA . ILE A 1 85 ? 3.545 -12.688 1.563 1.00 61.38 85 ILE A CA 1
ATOM 702 C C . ILE A 1 85 ? 3.150 -11.949 2.862 1.00 61.38 85 ILE A C 1
ATOM 704 O O . ILE A 1 85 ? 3.783 -10.960 3.232 1.00 61.38 85 ILE A O 1
ATOM 708 N N . GLU A 1 86 ? 2.141 -12.431 3.595 1.00 54.66 86 GLU A N 1
ATOM 709 C CA . GLU A 1 86 ? 1.412 -11.641 4.600 1.00 54.66 86 GLU A CA 1
ATOM 710 C C . GLU A 1 86 ? 2.138 -11.357 5.927 1.00 54.66 86 GLU A C 1
ATOM 712 O O . GLU A 1 86 ? 1.828 -10.375 6.603 1.00 54.66 86 GLU A O 1
ATOM 717 N N . LEU A 1 87 ? 3.097 -12.186 6.338 1.00 52.91 87 LEU A N 1
ATOM 718 C CA . LEU A 1 87 ? 3.462 -12.249 7.761 1.00 52.91 87 LEU A CA 1
ATOM 719 C C . LEU A 1 87 ? 4.412 -11.146 8.261 1.00 52.91 87 LEU A C 1
ATOM 721 O O . LEU A 1 87 ? 4.400 -10.853 9.454 1.00 52.91 87 LEU A O 1
ATOM 725 N N . TYR A 1 88 ? 5.213 -10.501 7.402 1.00 49.28 88 TYR A N 1
ATOM 726 C CA . TYR A 1 88 ? 6.343 -9.684 7.887 1.00 49.28 88 TYR A CA 1
ATOM 727 C C . TYR A 1 88 ? 6.160 -8.157 7.849 1.00 49.28 88 TYR A C 1
ATOM 729 O O . TYR A 1 88 ? 6.690 -7.471 8.721 1.00 49.28 88 TYR A O 1
ATOM 737 N N . SER A 1 89 ? 5.428 -7.580 6.886 1.00 53.50 89 SER A N 1
ATOM 738 C CA . SER A 1 89 ? 5.392 -6.108 6.722 1.00 53.50 89 SER A CA 1
ATOM 739 C C . SER A 1 89 ? 4.147 -5.413 7.285 1.00 53.50 89 SER A C 1
ATOM 741 O O . SER A 1 89 ? 4.209 -4.224 7.600 1.00 53.50 89 SER A O 1
ATOM 743 N N . LEU A 1 90 ? 3.022 -6.113 7.449 1.00 54.44 90 LEU A N 1
ATOM 744 C CA . LEU A 1 90 ? 1.751 -5.492 7.855 1.00 54.44 90 LEU A CA 1
ATOM 745 C C . LEU A 1 90 ? 1.602 -5.326 9.370 1.00 54.44 90 LEU A C 1
ATOM 747 O O . LEU A 1 90 ? 1.059 -4.316 9.813 1.00 54.44 90 LEU A O 1
ATOM 751 N N . HIS A 1 91 ? 2.162 -6.237 10.170 1.00 54.31 91 HIS A N 1
ATOM 752 C CA . HIS A 1 91 ? 2.095 -6.148 11.632 1.00 54.31 91 HIS A CA 1
ATOM 753 C C . HIS A 1 91 ? 2.718 -4.847 12.171 1.00 54.31 91 HIS A C 1
ATOM 755 O O . HIS A 1 91 ? 2.169 -4.219 13.071 1.00 54.31 91 HIS A O 1
ATOM 761 N N . ALA A 1 92 ? 3.807 -4.375 11.555 1.00 60.28 92 ALA A N 1
ATOM 762 C CA . ALA A 1 92 ? 4.428 -3.097 11.900 1.00 60.28 92 ALA A CA 1
ATOM 763 C C . ALA A 1 92 ? 3.493 -1.891 11.681 1.00 60.28 92 ALA A C 1
ATOM 765 O O . ALA A 1 92 ? 3.572 -0.910 12.416 1.00 60.28 92 ALA A O 1
ATOM 766 N N . HIS A 1 93 ? 2.578 -1.963 10.708 1.00 61.12 93 HIS A N 1
ATOM 767 C CA . HIS A 1 93 ? 1.647 -0.873 10.414 1.00 61.12 93 HIS A CA 1
ATOM 768 C C . HIS A 1 93 ? 0.485 -0.796 11.417 1.00 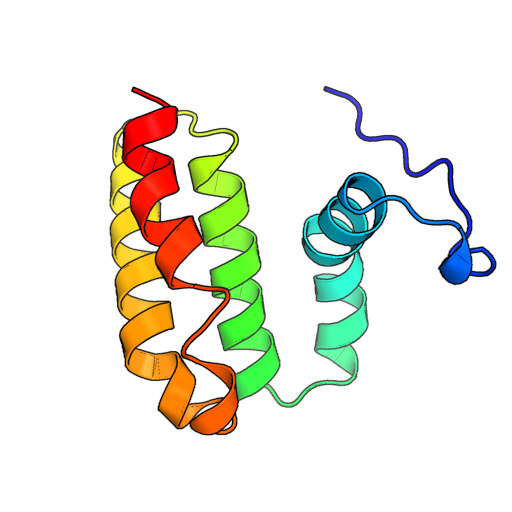61.12 93 HIS A C 1
ATOM 770 O O . HIS A 1 93 ? -0.091 0.274 11.589 1.00 61.12 93 HIS A O 1
ATOM 776 N N . ILE A 1 94 ? 0.169 -1.886 12.127 1.00 60.56 94 ILE A N 1
ATOM 777 C CA . ILE A 1 94 ? -0.879 -1.912 13.165 1.00 60.56 94 ILE A CA 1
ATOM 778 C C . ILE A 1 94 ? -0.498 -1.041 14.368 1.00 60.56 94 ILE A C 1
ATOM 780 O O . ILE A 1 94 ? -1.376 -0.496 15.030 1.00 60.56 94 ILE A O 1
ATOM 784 N N . HIS A 1 95 ? 0.802 -0.856 14.609 1.00 65.19 95 HIS A N 1
ATOM 785 C CA . HIS A 1 95 ? 1.334 -0.044 15.708 1.00 65.19 95 HIS A CA 1
ATOM 786 C C . HIS A 1 95 ? 1.519 1.440 15.344 1.00 65.19 95 HIS A C 1
ATOM 788 O O . HIS A 1 95 ? 1.818 2.250 16.221 1.00 65.19 95 HIS A O 1
ATOM 794 N N . LEU A 1 96 ? 1.304 1.842 14.083 1.00 63.12 96 LEU A N 1
ATOM 795 C CA . LEU A 1 96 ? 1.361 3.257 13.674 1.00 63.12 96 LEU A CA 1
ATOM 796 C C . LEU A 1 96 ? 0.425 4.171 14.488 1.00 63.12 96 LEU A C 1
ATOM 798 O O . LEU A 1 96 ? 0.901 5.209 14.934 1.00 63.12 96 LEU A O 1
ATOM 802 N N . PRO A 1 97 ? -0.851 3.821 14.761 1.00 59.44 97 PRO A N 1
ATOM 803 C CA . PRO A 1 97 ? -1.752 4.663 15.552 1.00 59.44 97 PRO A CA 1
ATOM 804 C C . PRO A 1 97 ? -1.234 4.983 16.958 1.00 59.44 97 PRO A C 1
ATOM 806 O O . PRO A 1 97 ? -1.510 6.063 17.471 1.00 59.44 97 PRO A O 1
ATOM 809 N N . SER A 1 98 ? -0.501 4.058 17.588 1.00 61.44 98 SER A N 1
ATOM 810 C CA . SER A 1 98 ? 0.116 4.272 18.906 1.00 61.44 98 SER A CA 1
ATOM 811 C C . SER A 1 98 ? 1.361 5.160 18.864 1.00 61.44 98 SER A C 1
ATOM 813 O O . SER A 1 98 ? 1.807 5.595 19.915 1.00 61.44 98 SER A O 1
ATOM 815 N N . GLN A 1 99 ? 1.921 5.431 17.682 1.00 56.22 99 GLN A N 1
ATOM 816 C CA . GLN A 1 99 ? 3.096 6.294 17.508 1.00 56.22 99 GLN A CA 1
ATOM 817 C C . GLN A 1 99 ? 2.747 7.754 17.175 1.00 56.22 99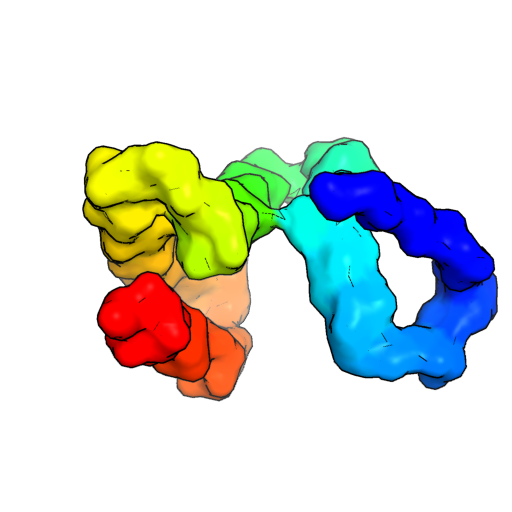 GLN A C 1
ATOM 819 O O . GLN A 1 99 ? 3.630 8.605 17.213 1.00 56.22 99 GLN A O 1
ATOM 824 N N . VAL A 1 100 ? 1.492 8.046 16.816 1.00 52.16 100 VAL A N 1
ATOM 825 C CA . VAL A 1 100 ? 1.006 9.403 16.479 1.00 52.16 100 VAL A CA 1
ATOM 826 C C . VAL A 1 100 ? 0.063 10.003 17.533 1.00 52.16 100 VAL A C 1
ATOM 828 O O . VAL A 1 100 ? -0.474 11.087 17.314 1.00 52.16 100 VAL A O 1
ATOM 831 N N . ARG A 1 101 ? 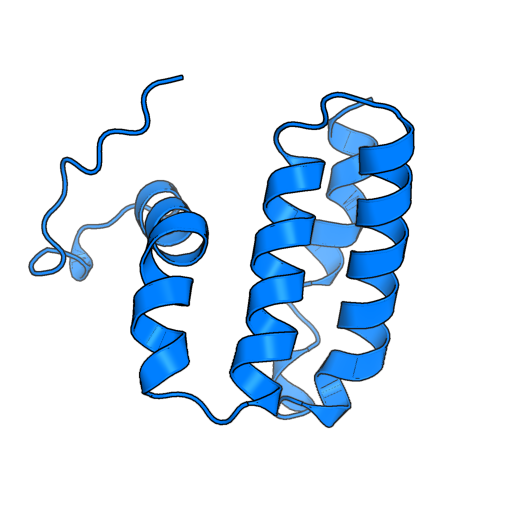-0.147 9.320 18.662 1.00 47.62 101 ARG A N 1
ATOM 832 C CA . ARG A 1 101 ? -0.822 9.858 19.855 1.00 47.62 101 ARG A CA 1
ATOM 833 C C . ARG A 1 101 ? 0.207 10.176 20.926 1.00 47.62 101 ARG A C 1
ATOM 835 O O . ARG A 1 101 ? -0.014 11.181 21.629 1.00 47.62 101 ARG A O 1
#

Secondary structure (DSSP, 8-state):
------S-GGGGGG--HHHHHHHIIIIIHHHHTTTS-HHHHHHHHHHHHHHHHHHS-SSHHHHHHHHHHHHHHHHHHHHHS-GGGTTTTSHHHHTHHHH--

pLDDT: mean 79.58, std 13.76, range [40.34, 94.31]

Radius of gyration: 14.5 Å; chains: 1; bounding box: 33×37×36 Å

Foldseek 3Di:
DDDDLPDDPVVVVVDDPVNVVCCLLPPCLVVCCVVDDPLQSVLSVLVSQLVVLLVDPPDPVSVVSSLVSLVVSLVCVVVRDPVVVRDPDSVVVNCSNVVVD

Sequence (101 aa):
MDVKFIYSIQSIQDWKAKHVRLFILHLALPILVQHLPVLYSSHFSIYCILVKLFHCPKTLDEIDLAKKLIHFHCQTSSKVYDPKIELYSLHAHIHLPSQVR

Organism: NCBI:txid392030